Protein AF-A0A534JAL2-F1 (afdb_monomer)

Secondary structure (DSSP, 8-state):
---SSTTTHHHHHHHHHHHHHHHHHHHHHHHHHHHS----TT-GGGHHHHHHHHHHHHHHHHHHHHHH-PPPPP-

pLDDT: mean 81.89, std 15.21, range [46.62, 96.75]

Radius of gyration: 17.67 Å; Cα contacts (8 Å, |Δi|>4): 50; chains: 1; bounding box: 44×28×50 Å

Solvent-accessible surface area (backbone atoms only — not comparable to full-atom values): 4325 Å² total; per-residue (Å²): 135,89,81,84,74,69,76,70,59,57,45,61,52,49,30,51,50,18,47,49,38,25,53,48,19,51,48,52,49,53,53,48,27,62,74,69,74,46,84,62,77,86,43,77,90,43,41,64,62,49,52,54,28,52,50,31,34,49,52,9,51,52,39,34,60,66,53,65,63,75,81,74,75,86,130

Nearest PDB structures (foldseek):
  8pn9-assembly1_C  TM=6.189E-01  e=1.818E+00  Homo sapiens
  8hcr-assembly1_M  TM=4.370E-01  e=4.064E+00  Mycobacterium tuberculosis variant bovis BCG

Sequence (75 aa):
MANASASAFPRRVAFGFYTLVLLAGISFYVIWGAIYRSWNVFLRENAGVYAVTVIMVGFGVVGMILYRKSPRPPQ

Structure (mmCIF, N/CA/C/O backbone):
data_AF-A0A534JAL2-F1
#
_entry.id   AF-A0A534JAL2-F1
#
loop_
_atom_site.group_PDB
_atom_site.id
_atom_site.type_symbol
_atom_site.label_atom_id
_atom_site.label_alt_id
_atom_site.label_comp_id
_atom_site.label_asym_id
_atom_site.label_entity_id
_atom_site.label_seq_id
_atom_site.pdbx_PDB_ins_code
_atom_site.Cartn_x
_atom_site.Cartn_y
_atom_site.Cartn_z
_atom_site.occupancy
_atom_site.B_iso_or_equiv
_atom_site.auth_seq_id
_atom_site.auth_comp_id
_atom_site.auth_asym_id
_atom_site.auth_atom_id
_atom_site.pdbx_PDB_model_num
ATOM 1 N N . MET A 1 1 ? -20.778 15.095 33.692 1.00 46.62 1 MET A N 1
ATOM 2 C CA . MET A 1 1 ? -21.282 15.390 32.333 1.00 46.62 1 MET A CA 1
ATOM 3 C C . MET A 1 1 ? -20.203 15.016 31.325 1.00 46.62 1 MET A C 1
ATOM 5 O O . MET A 1 1 ? -19.045 15.266 31.613 1.00 46.62 1 MET A O 1
ATOM 9 N N . ALA A 1 2 ? -20.612 14.415 30.201 1.00 48.28 2 ALA A N 1
ATOM 10 C CA . ALA A 1 2 ? -19.837 14.120 28.987 1.00 48.28 2 ALA A CA 1
ATOM 11 C C . ALA A 1 2 ? -18.636 13.153 29.098 1.00 48.28 2 ALA A C 1
ATOM 13 O O . ALA A 1 2 ? -17.519 13.571 29.344 1.00 48.28 2 ALA A O 1
ATOM 14 N N . ASN A 1 3 ? -18.868 11.868 28.795 1.00 49.53 3 ASN A N 1
ATOM 15 C CA . ASN A 1 3 ? -17.876 10.984 28.149 1.00 49.53 3 ASN A CA 1
ATOM 16 C C . ASN A 1 3 ? -18.547 9.918 27.248 1.00 49.53 3 ASN A C 1
ATOM 18 O O . ASN A 1 3 ? -17.982 8.866 26.973 1.00 49.53 3 ASN A O 1
ATOM 22 N N . ALA A 1 4 ? -19.773 10.176 26.772 1.00 51.62 4 ALA A N 1
ATOM 23 C CA . ALA A 1 4 ? -20.523 9.229 25.937 1.00 51.62 4 ALA A CA 1
ATOM 24 C C . ALA A 1 4 ? -20.199 9.341 24.429 1.00 51.62 4 ALA A C 1
ATOM 26 O O . ALA A 1 4 ? -20.554 8.454 23.660 1.00 51.62 4 ALA A O 1
ATOM 27 N N . SER A 1 5 ? -19.490 10.393 23.997 1.00 50.22 5 SER A N 1
ATOM 28 C CA . SER A 1 5 ? -19.225 10.669 22.572 1.00 50.22 5 SER A CA 1
ATOM 29 C C . SER A 1 5 ? -17.892 10.109 22.047 1.00 50.22 5 SER A C 1
ATOM 31 O O . SER A 1 5 ? -17.657 10.117 20.841 1.00 50.22 5 SER A O 1
ATOM 33 N N . ALA A 1 6 ? -17.001 9.622 22.917 1.00 49.84 6 ALA A N 1
ATOM 34 C CA . ALA A 1 6 ? -15.594 9.407 22.562 1.00 49.84 6 ALA A CA 1
ATOM 35 C C . ALA A 1 6 ? -15.261 8.032 21.942 1.00 49.84 6 ALA A C 1
ATOM 37 O O . ALA A 1 6 ? -14.202 7.886 21.341 1.00 49.84 6 ALA A O 1
ATOM 38 N N . SER A 1 7 ? -16.119 7.011 22.057 1.00 54.19 7 SER A N 1
ATOM 39 C CA . SER A 1 7 ? -15.710 5.613 21.792 1.00 54.19 7 SER A CA 1
ATOM 40 C C . SER A 1 7 ? -16.290 4.968 20.522 1.00 54.19 7 SER A C 1
ATOM 42 O O . SER A 1 7 ? -15.752 3.960 20.049 1.00 54.19 7 SER A O 1
ATOM 44 N N . ALA A 1 8 ? -17.335 5.553 19.920 1.00 53.62 8 ALA A N 1
ATOM 45 C CA . ALA A 1 8 ? -17.925 5.079 18.658 1.00 53.62 8 ALA A CA 1
ATOM 46 C C . ALA A 1 8 ? -17.306 5.743 17.409 1.00 53.62 8 ALA A C 1
ATOM 48 O O . ALA A 1 8 ? -17.119 5.090 16.382 1.00 53.62 8 ALA A O 1
ATOM 49 N N . PHE A 1 9 ? -16.913 7.018 17.513 1.00 55.00 9 PHE A N 1
ATOM 50 C CA . PHE A 1 9 ? -16.265 7.787 16.444 1.00 55.00 9 PHE A CA 1
ATOM 51 C C . PHE A 1 9 ? -14.872 7.265 16.001 1.00 55.00 9 PHE A C 1
ATOM 53 O O . PHE A 1 9 ? -14.625 7.223 14.793 1.00 55.00 9 PHE A O 1
ATOM 60 N N . PRO A 1 10 ? -13.976 6.775 16.891 1.00 71.75 10 PRO A N 1
ATOM 61 C CA . PRO A 1 10 ? -12.633 6.361 16.478 1.00 71.75 10 PRO A CA 1
ATOM 62 C C . PRO A 1 10 ? -12.610 5.121 15.576 1.00 71.75 10 PRO A C 1
ATOM 64 O O . PRO A 1 10 ? -11.718 4.991 14.745 1.00 71.75 10 PRO A O 1
ATOM 67 N N . ARG A 1 11 ? -13.594 4.215 15.678 1.00 70.12 11 ARG A N 1
ATOM 68 C CA . ARG A 1 11 ? -13.599 2.969 14.882 1.00 70.12 11 ARG A CA 1
ATOM 69 C C . ARG A 1 11 ? -13.908 3.211 13.414 1.00 70.12 11 ARG A C 1
ATOM 71 O O . ARG A 1 11 ? -13.305 2.577 12.557 1.00 70.12 11 ARG A O 1
ATOM 78 N N . ARG A 1 12 ? -14.833 4.130 13.120 1.00 76.62 12 ARG A N 1
ATOM 79 C CA . ARG A 1 12 ? -15.199 4.468 11.738 1.00 76.62 12 ARG A CA 1
ATOM 80 C C . ARG A 1 12 ? -14.054 5.192 11.031 1.00 76.62 12 ARG A C 1
ATOM 82 O O . ARG A 1 12 ? -13.787 4.910 9.868 1.00 76.62 12 ARG A O 1
ATOM 89 N N . VAL A 1 13 ? -13.344 6.056 11.761 1.00 83.44 13 VAL A N 1
ATOM 90 C CA . VAL A 1 13 ? -12.125 6.722 11.280 1.00 83.44 13 VAL A CA 1
ATOM 91 C C . VAL A 1 13 ? -10.999 5.709 11.069 1.00 83.44 13 VAL A C 1
ATOM 93 O O . VAL A 1 13 ? -10.391 5.709 10.005 1.00 83.44 13 VAL A O 1
ATOM 96 N N . ALA A 1 14 ? -10.770 4.797 12.020 1.00 85.19 14 ALA A N 1
ATOM 97 C CA . ALA A 1 14 ? -9.772 3.739 11.873 1.00 85.19 14 ALA A CA 1
ATOM 98 C C . ALA A 1 14 ? -10.075 2.839 10.666 1.00 85.19 14 ALA A C 1
ATOM 100 O O . ALA A 1 14 ? -9.208 2.625 9.826 1.00 85.19 14 ALA A O 1
ATOM 101 N N . PHE A 1 15 ? -11.319 2.376 10.514 1.00 85.75 15 PHE A N 1
ATOM 102 C CA . PHE A 1 15 ? -11.730 1.585 9.354 1.00 85.75 15 PHE A CA 1
ATOM 103 C C . PHE A 1 15 ? -11.489 2.330 8.032 1.00 85.75 15 PHE A C 1
ATOM 105 O O . PHE A 1 15 ? -10.936 1.755 7.093 1.00 85.75 15 PHE A O 1
ATOM 112 N N . GLY A 1 16 ? -11.847 3.616 7.966 1.00 88.75 16 GLY A N 1
ATOM 113 C CA . GLY A 1 16 ? -11.563 4.464 6.807 1.00 88.75 16 GLY A CA 1
ATOM 114 C C . GLY A 1 16 ? -10.063 4.597 6.527 1.00 88.75 16 GLY A C 1
ATOM 115 O O . GLY A 1 16 ? -9.640 4.432 5.388 1.00 88.75 16 GLY A O 1
ATOM 116 N N . PHE A 1 17 ? -9.245 4.805 7.561 1.00 92.06 17 PHE A N 1
ATOM 117 C CA . PHE A 1 17 ? -7.788 4.869 7.437 1.00 92.06 17 PHE A CA 1
ATOM 118 C C . PHE A 1 17 ? -7.208 3.574 6.857 1.00 92.06 17 PHE A C 1
ATOM 120 O O . PHE A 1 17 ? -6.499 3.619 5.857 1.00 92.06 17 PHE A O 1
ATOM 127 N N . TYR A 1 18 ? -7.561 2.410 7.407 1.00 91.25 18 TYR A N 1
ATOM 128 C CA . TYR A 1 18 ? -7.069 1.127 6.893 1.00 91.25 18 TYR A CA 1
ATOM 129 C C . TYR A 1 18 ? -7.588 0.808 5.486 1.00 91.25 18 TYR A C 1
ATOM 131 O O . TYR A 1 18 ? -6.870 0.203 4.693 1.00 91.25 18 TYR A O 1
ATOM 139 N N . THR A 1 19 ? -8.787 1.285 5.142 1.00 92.75 19 THR A N 1
ATOM 140 C CA . THR A 1 19 ? -9.299 1.241 3.764 1.00 92.75 19 THR A CA 1
ATOM 141 C C . THR A 1 19 ? -8.413 2.050 2.820 1.00 92.75 19 THR A C 1
ATOM 143 O O . THR A 1 19 ? -8.041 1.561 1.757 1.00 92.75 19 THR A O 1
ATOM 146 N N . LEU A 1 20 ? -8.028 3.266 3.211 1.00 95.19 20 LEU A N 1
ATOM 147 C CA . LEU A 1 20 ? -7.129 4.102 2.418 1.00 95.19 20 LEU A CA 1
ATOM 148 C C . LEU A 1 20 ? -5.735 3.485 2.298 1.00 95.19 20 LEU A C 1
ATOM 150 O O . LEU A 1 20 ? -5.185 3.480 1.204 1.00 95.19 20 LEU A O 1
ATOM 154 N N . VAL A 1 21 ? -5.185 2.918 3.377 1.00 95.38 21 VAL A N 1
ATOM 155 C CA . VAL A 1 21 ? -3.890 2.215 3.345 1.00 95.38 21 VAL A CA 1
ATOM 156 C C . VAL A 1 21 ? -3.929 1.045 2.360 1.00 95.38 21 VAL A C 1
ATOM 158 O O . VAL A 1 21 ? -3.002 0.881 1.567 1.00 95.38 21 VAL A O 1
ATOM 161 N N . LEU A 1 22 ? -5.021 0.273 2.357 1.00 95.00 22 LEU A N 1
ATOM 162 C CA . LEU A 1 22 ? -5.218 -0.824 1.414 1.00 95.00 22 LEU A CA 1
ATOM 163 C C . LEU A 1 22 ? -5.254 -0.324 -0.034 1.00 95.00 22 LEU A C 1
ATOM 165 O O . LEU A 1 22 ? -4.513 -0.822 -0.881 1.00 95.00 22 LEU A O 1
ATOM 169 N N . LEU A 1 23 ? -6.091 0.678 -0.315 1.00 96.75 23 LEU A N 1
ATOM 170 C CA . LEU A 1 23 ? -6.218 1.250 -1.655 1.00 96.75 23 LEU A CA 1
ATOM 171 C C . LEU A 1 23 ? -4.905 1.877 -2.125 1.00 96.75 23 LEU A C 1
ATOM 173 O O . LEU A 1 23 ? -4.537 1.710 -3.286 1.00 96.75 23 LEU A O 1
ATOM 177 N N . ALA A 1 24 ? -4.175 2.545 -1.233 1.00 96.50 24 ALA A N 1
ATOM 178 C CA . ALA A 1 24 ? -2.877 3.132 -1.528 1.00 96.50 24 ALA A CA 1
ATOM 179 C C . ALA A 1 24 ? -1.837 2.055 -1.857 1.00 96.50 24 ALA A C 1
ATOM 181 O O . ALA A 1 24 ? -1.119 2.207 -2.839 1.00 96.50 24 ALA A O 1
ATOM 182 N N . GLY A 1 25 ? -1.796 0.947 -1.109 1.00 95.44 25 GLY A N 1
ATOM 183 C CA . GLY A 1 25 ? -0.895 -0.174 -1.392 1.00 95.44 25 GLY A CA 1
ATOM 184 C C . GLY A 1 25 ? -1.173 -0.824 -2.751 1.00 95.44 25 GLY A C 1
ATOM 185 O O . GLY A 1 25 ? -0.247 -1.063 -3.524 1.00 95.44 25 GLY A O 1
ATOM 186 N N . ILE A 1 26 ? -2.451 -1.039 -3.082 1.00 95.69 26 ILE A N 1
ATOM 187 C CA . ILE A 1 26 ? -2.860 -1.574 -4.392 1.00 95.69 26 ILE A CA 1
ATOM 188 C C . ILE A 1 26 ? -2.501 -0.588 -5.510 1.00 95.69 26 ILE A C 1
ATOM 190 O O . ILE A 1 26 ? -1.883 -0.972 -6.500 1.00 95.69 26 ILE A O 1
ATOM 194 N N . SER A 1 27 ? -2.857 0.687 -5.342 1.00 96.69 27 SER A N 1
ATOM 195 C CA . SER A 1 27 ? -2.607 1.731 -6.342 1.00 96.69 27 SER A CA 1
ATOM 196 C C . SER A 1 27 ? -1.115 1.916 -6.590 1.00 96.69 27 SER A C 1
ATOM 198 O O . SER A 1 27 ? -0.698 2.001 -7.738 1.00 96.69 27 SER A O 1
ATOM 200 N N . PHE A 1 28 ? -0.303 1.912 -5.531 1.00 94.94 28 PHE A N 1
ATOM 201 C CA . PHE A 1 28 ? 1.151 1.977 -5.617 1.00 94.94 28 PHE A CA 1
ATOM 202 C C . PHE A 1 28 ? 1.711 0.860 -6.502 1.00 94.94 28 PHE A C 1
ATOM 204 O O . PHE A 1 28 ? 2.473 1.141 -7.426 1.00 94.94 28 PHE A O 1
ATOM 211 N N . TYR A 1 29 ? 1.282 -0.387 -6.279 1.00 92.62 29 TYR A N 1
ATOM 212 C CA . TYR A 1 29 ? 1.756 -1.520 -7.068 1.00 92.62 29 TYR A CA 1
ATOM 213 C C . TYR A 1 29 ? 1.313 -1.453 -8.531 1.00 92.62 29 TYR A C 1
ATOM 215 O O . TYR A 1 29 ? 2.120 -1.672 -9.431 1.00 92.62 29 TYR A O 1
ATOM 223 N N . VAL A 1 30 ? 0.050 -1.097 -8.780 1.00 94.44 30 VAL A N 1
ATOM 224 C CA . VAL A 1 30 ? -0.493 -0.976 -10.141 1.00 94.44 30 VAL A CA 1
ATOM 225 C C . VAL A 1 30 ? 0.194 0.150 -10.917 1.00 94.44 30 VAL A C 1
ATOM 227 O O . VAL A 1 30 ? 0.594 -0.053 -12.062 1.00 94.44 30 VAL A O 1
ATOM 230 N N . ILE A 1 31 ? 0.366 1.325 -10.301 1.00 95.00 31 ILE A N 1
ATOM 231 C CA . ILE A 1 31 ? 1.054 2.468 -10.918 1.00 95.00 31 ILE A CA 1
ATOM 232 C C . ILE A 1 31 ? 2.504 2.101 -11.220 1.00 95.00 31 ILE A C 1
ATOM 234 O O . ILE A 1 31 ? 2.986 2.347 -12.325 1.00 95.00 31 ILE A O 1
ATOM 238 N N . TRP A 1 32 ? 3.193 1.472 -10.268 1.00 93.69 32 TRP A N 1
ATOM 239 C CA . TRP A 1 32 ? 4.559 1.017 -10.476 1.00 93.69 32 TRP A CA 1
ATOM 240 C C . TRP A 1 32 ? 4.648 0.005 -11.631 1.00 93.69 32 TRP A C 1
ATOM 242 O O . TRP A 1 32 ? 5.455 0.185 -12.544 1.00 93.69 32 TRP A O 1
ATOM 252 N N . GLY A 1 33 ? 3.767 -0.999 -11.663 1.00 91.56 33 GLY A N 1
ATOM 253 C CA . GLY A 1 33 ? 3.743 -1.999 -12.730 1.00 91.56 33 GLY A CA 1
ATOM 254 C C . GLY A 1 33 ? 3.453 -1.407 -14.111 1.00 91.56 33 GLY A C 1
ATOM 255 O O . GLY A 1 3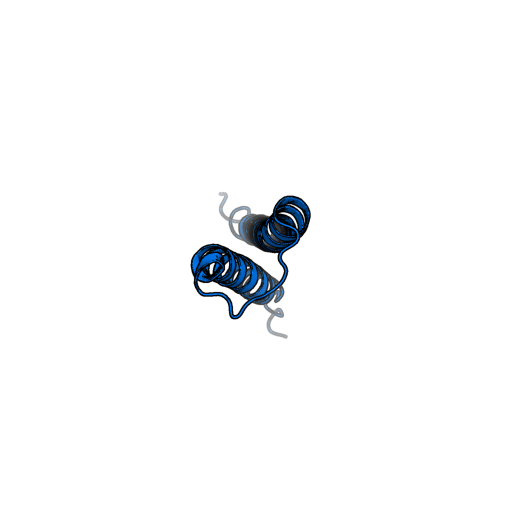3 ? 4.023 -1.850 -15.110 1.00 91.56 33 GLY A O 1
ATOM 256 N N . ALA A 1 34 ? 2.634 -0.353 -14.174 1.00 92.81 34 ALA A N 1
ATOM 257 C CA . ALA A 1 34 ? 2.370 0.390 -15.402 1.00 92.81 34 ALA A CA 1
ATOM 258 C C . ALA A 1 34 ? 3.588 1.205 -15.876 1.00 92.81 34 ALA A C 1
ATOM 260 O O . ALA A 1 34 ? 3.920 1.160 -17.060 1.00 92.81 34 ALA A O 1
ATOM 261 N N . ILE A 1 35 ? 4.275 1.914 -14.970 1.00 93.31 35 ILE A N 1
ATOM 262 C CA . ILE A 1 35 ? 5.435 2.763 -15.303 1.00 93.31 35 ILE A CA 1
ATOM 263 C C . ILE A 1 35 ? 6.621 1.917 -15.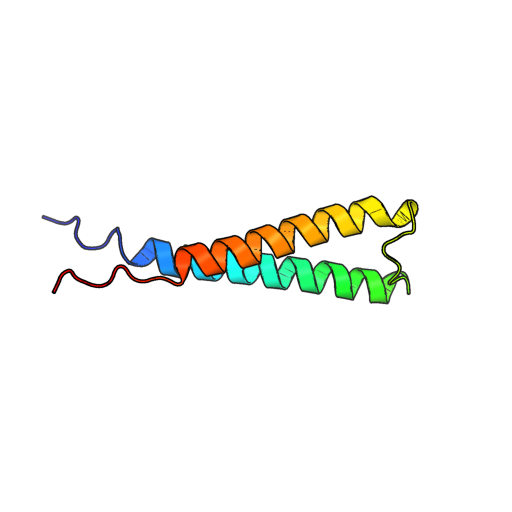771 1.00 93.31 35 ILE A C 1
ATOM 265 O O . ILE A 1 35 ? 7.210 2.191 -16.814 1.00 93.31 35 ILE A O 1
ATOM 269 N N . TYR A 1 36 ? 6.963 0.873 -15.017 1.00 87.69 36 TYR A N 1
ATOM 270 C CA . TYR A 1 36 ? 8.160 0.070 -15.272 1.00 87.69 36 TYR A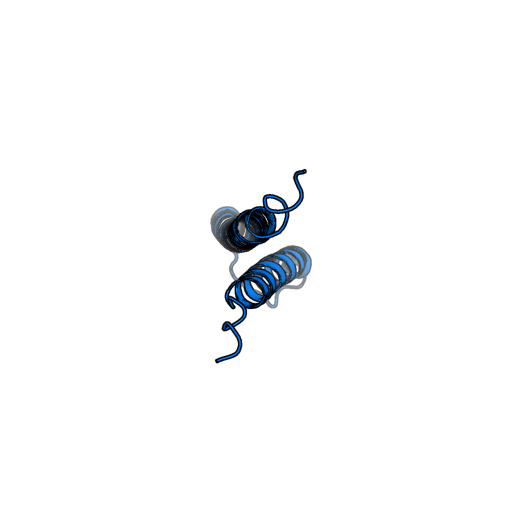 CA 1
ATOM 271 C C . TYR A 1 36 ? 7.891 -1.126 -16.200 1.00 87.69 36 TYR A C 1
ATOM 273 O O . TYR A 1 36 ? 8.797 -1.917 -16.454 1.00 87.69 36 TYR A O 1
ATOM 281 N N . ARG A 1 37 ? 6.645 -1.282 -16.691 1.00 84.62 37 ARG A N 1
ATOM 282 C CA . ARG A 1 37 ? 6.135 -2.460 -17.430 1.00 84.62 37 ARG A CA 1
ATOM 283 C C . ARG A 1 37 ? 6.519 -3.800 -16.792 1.00 84.62 37 ARG A C 1
ATOM 285 O O . ARG A 1 37 ? 6.644 -4.817 -17.472 1.00 84.62 37 ARG A O 1
ATOM 292 N N . SER A 1 38 ? 6.720 -3.797 -15.483 1.00 79.75 38 SER A N 1
ATOM 293 C CA . SER A 1 38 ? 7.268 -4.914 -14.735 1.00 79.75 38 SER A CA 1
ATOM 294 C C . SER A 1 38 ? 6.232 -5.342 -13.717 1.00 79.75 38 SER A C 1
ATOM 296 O O . SER A 1 38 ? 5.812 -4.556 -12.882 1.00 79.75 38 SER A O 1
ATOM 298 N N . TRP A 1 39 ? 5.793 -6.591 -13.804 1.00 83.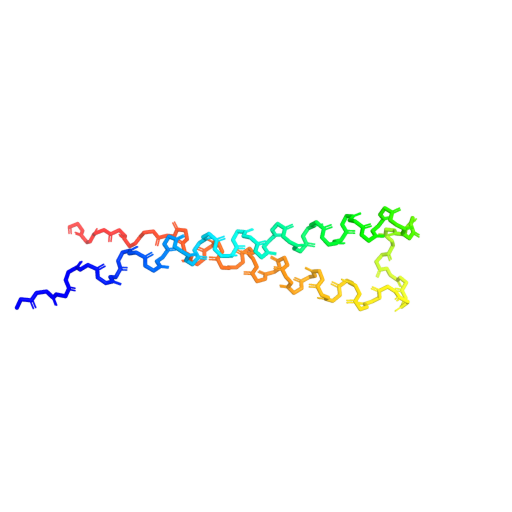25 39 TRP A N 1
ATOM 299 C CA . TRP A 1 39 ? 4.830 -7.190 -12.869 1.00 83.25 39 TRP A CA 1
ATOM 300 C C . TRP A 1 39 ? 5.455 -8.355 -12.103 1.00 83.25 39 TRP A C 1
ATOM 302 O O . TRP A 1 39 ? 4.779 -9.098 -11.397 1.00 83.25 39 TRP A O 1
ATOM 312 N N . ASN A 1 40 ? 6.759 -8.566 -12.287 1.00 81.00 40 ASN A N 1
ATOM 313 C CA . ASN A 1 40 ? 7.402 -9.797 -11.877 1.00 81.00 40 ASN A CA 1
ATOM 314 C C . ASN A 1 40 ? 7.969 -9.686 -10.459 1.00 81.00 40 ASN A C 1
ATOM 316 O O . ASN A 1 40 ? 8.846 -8.860 -10.190 1.00 81.00 40 ASN A O 1
ATOM 320 N N . VAL A 1 41 ? 7.436 -10.527 -9.572 1.00 72.31 41 VAL A N 1
ATOM 321 C CA . VAL A 1 41 ? 7.666 -10.523 -8.119 1.00 72.31 41 VAL A CA 1
ATOM 322 C C . VAL A 1 41 ? 9.014 -11.101 -7.718 1.00 72.31 41 VAL A C 1
ATOM 324 O O . VAL A 1 41 ? 9.579 -10.745 -6.689 1.00 72.31 41 VAL A O 1
ATOM 327 N N . PHE A 1 42 ? 9.556 -11.964 -8.567 1.00 75.56 42 PHE A N 1
ATOM 328 C CA . PHE A 1 42 ? 10.721 -12.776 -8.241 1.00 75.56 42 P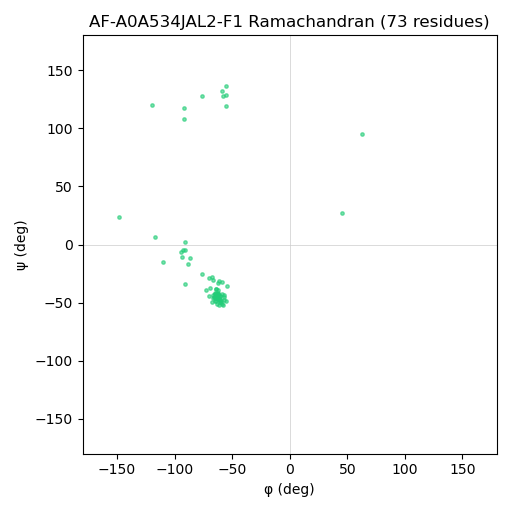HE A CA 1
ATOM 329 C C . PHE A 1 42 ? 12.045 -12.129 -8.665 1.00 75.56 42 PHE A C 1
ATOM 331 O O . PHE A 1 42 ? 13.114 -12.650 -8.351 1.00 75.56 42 PHE A O 1
ATOM 338 N N . LEU A 1 43 ? 11.994 -10.981 -9.351 1.00 81.56 43 LEU A N 1
ATOM 339 C CA . LEU A 1 43 ? 13.190 -10.199 -9.651 1.00 81.56 43 LEU A CA 1
ATOM 340 C C . LEU A 1 43 ? 13.658 -9.443 -8.411 1.00 81.56 43 LEU A C 1
ATOM 342 O O . LEU A 1 43 ? 12.913 -8.674 -7.802 1.00 81.56 43 LEU A O 1
ATOM 346 N N . ARG A 1 44 ? 14.940 -9.622 -8.084 1.00 82.81 44 ARG A N 1
ATOM 347 C CA . ARG A 1 44 ? 15.589 -9.009 -6.919 1.00 82.81 44 ARG A CA 1
ATOM 348 C C . ARG A 1 44 ? 15.527 -7.480 -6.947 1.00 82.81 44 ARG A C 1
ATOM 350 O O . ARG A 1 44 ? 15.391 -6.862 -5.898 1.00 82.81 44 ARG A O 1
ATOM 357 N N . GLU A 1 45 ? 15.560 -6.893 -8.139 1.00 84.50 45 GLU A N 1
ATOM 358 C CA . GLU A 1 45 ? 15.456 -5.445 -8.375 1.00 84.50 45 GLU A CA 1
ATOM 359 C C . GLU A 1 45 ? 14.128 -4.862 -7.879 1.00 84.50 45 GLU A C 1
ATOM 361 O O . GLU A 1 45 ? 14.070 -3.735 -7.397 1.00 84.50 45 GLU A O 1
ATOM 366 N N . ASN A 1 46 ? 13.065 -5.661 -7.916 1.00 88.88 46 ASN A N 1
ATOM 367 C CA . ASN A 1 46 ? 11.729 -5.217 -7.553 1.00 88.88 46 ASN A CA 1
ATOM 368 C C . ASN A 1 46 ? 11.382 -5.522 -6.086 1.00 88.88 46 ASN A C 1
ATOM 370 O O . ASN A 1 46 ? 10.327 -5.110 -5.601 1.00 88.88 46 ASN A O 1
ATOM 374 N N . ALA A 1 47 ? 12.247 -6.243 -5.362 1.00 87.81 47 ALA A N 1
ATOM 375 C CA . ALA A 1 47 ? 11.965 -6.761 -4.022 1.00 87.81 47 ALA A CA 1
ATOM 376 C C . ALA A 1 47 ? 11.511 -5.671 -3.034 1.00 87.81 47 ALA A C 1
ATOM 378 O O . ALA A 1 47 ? 10.625 -5.913 -2.215 1.00 87.81 47 ALA A O 1
ATOM 379 N N . GLY A 1 48 ? 12.061 -4.456 -3.141 1.00 89.44 48 GLY A N 1
ATOM 380 C CA . GLY A 1 48 ? 11.661 -3.322 -2.302 1.00 89.44 48 GLY A CA 1
ATOM 381 C C . GLY A 1 48 ? 10.214 -2.877 -2.536 1.00 89.44 48 GLY A C 1
ATOM 382 O O . GLY A 1 4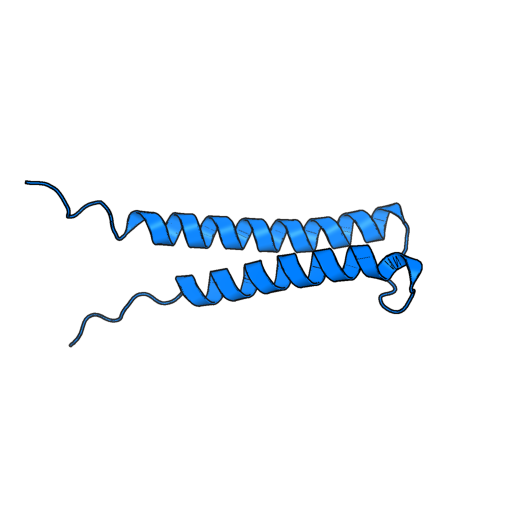8 ? 9.460 -2.693 -1.583 1.00 89.44 48 GLY A O 1
ATOM 383 N N . VAL A 1 49 ? 9.796 -2.770 -3.798 1.00 92.00 49 VAL A N 1
ATOM 384 C CA . VAL A 1 49 ? 8.423 -2.391 -4.179 1.00 92.00 49 VAL A CA 1
ATOM 385 C C . VAL A 1 49 ? 7.432 -3.422 -3.654 1.00 92.00 49 VAL A C 1
ATOM 387 O O . VAL A 1 49 ? 6.385 -3.071 -3.102 1.00 92.00 49 VAL A O 1
ATOM 390 N N . TYR A 1 50 ? 7.790 -4.701 -3.762 1.00 90.31 50 TYR A N 1
ATOM 391 C CA . TYR A 1 50 ? 6.984 -5.792 -3.235 1.00 90.31 50 TYR A CA 1
ATOM 392 C C . TYR A 1 50 ? 6.887 -5.772 -1.720 1.00 90.31 50 TYR A C 1
ATOM 394 O O . TYR A 1 50 ? 5.783 -5.896 -1.199 1.00 90.31 50 TYR A O 1
ATOM 402 N N . ALA A 1 51 ? 7.996 -5.561 -1.011 1.00 93.38 51 ALA A N 1
ATOM 403 C CA . ALA A 1 51 ? 7.986 -5.473 0.444 1.00 93.38 51 ALA A CA 1
ATOM 404 C C . ALA A 1 51 ? 7.038 -4.364 0.929 1.00 93.38 51 ALA A C 1
ATOM 406 O O . ALA A 1 51 ? 6.181 -4.613 1.776 1.00 93.38 51 ALA A O 1
ATOM 407 N N . VAL A 1 52 ? 7.125 -3.169 0.336 1.00 94.12 52 VAL A N 1
ATOM 408 C CA . VAL A 1 52 ? 6.236 -2.043 0.669 1.00 94.12 52 VAL A CA 1
ATOM 409 C C . VAL A 1 52 ? 4.777 -2.379 0.358 1.00 94.12 52 VAL A C 1
ATOM 411 O O . VAL A 1 52 ? 3.909 -2.190 1.210 1.00 94.12 52 VAL A O 1
ATOM 414 N N . THR A 1 53 ? 4.508 -2.935 -0.826 1.00 94.00 53 THR A N 1
ATOM 415 C CA . THR A 1 53 ? 3.154 -3.321 -1.251 1.00 94.00 53 THR A CA 1
ATOM 416 C C . THR A 1 53 ? 2.543 -4.341 -0.294 1.00 94.00 53 THR A C 1
ATOM 418 O O . THR A 1 53 ? 1.423 -4.153 0.175 1.00 94.00 53 THR A O 1
ATOM 421 N N . VAL A 1 54 ? 3.280 -5.405 0.033 1.00 94.62 54 VAL A N 1
ATOM 422 C CA . VAL A 1 54 ? 2.824 -6.481 0.924 1.00 94.62 54 VAL A CA 1
ATOM 423 C C . VAL A 1 54 ? 2.533 -5.941 2.317 1.00 94.62 54 VAL A C 1
ATOM 425 O O . VAL A 1 54 ? 1.503 -6.282 2.894 1.00 94.62 54 VAL A O 1
ATOM 428 N N . ILE A 1 55 ? 3.393 -5.067 2.842 1.00 95.81 55 ILE A N 1
ATOM 429 C CA . ILE A 1 55 ? 3.184 -4.436 4.145 1.00 95.81 55 ILE A CA 1
ATOM 430 C C . ILE A 1 55 ? 1.923 -3.563 4.111 1.00 95.81 55 ILE A C 1
ATOM 432 O O . ILE A 1 55 ? 1.043 -3.749 4.947 1.00 95.81 55 ILE A O 1
ATOM 436 N N . MET A 1 56 ? 1.778 -2.660 3.138 1.00 95.94 56 MET A N 1
ATOM 437 C CA . MET A 1 56 ? 0.605 -1.778 3.052 1.00 95.94 56 MET A CA 1
ATOM 438 C C . MET A 1 56 ? -0.699 -2.560 2.874 1.00 95.94 56 MET A C 1
ATOM 440 O O . MET A 1 56 ? -1.662 -2.327 3.602 1.00 95.94 56 MET A O 1
ATOM 444 N N . VAL A 1 57 ? -0.731 -3.517 1.947 1.00 95.69 57 VAL A N 1
ATOM 445 C CA . VAL A 1 57 ? -1.914 -4.353 1.708 1.00 95.69 57 VAL A CA 1
ATOM 446 C C . VAL A 1 57 ? -2.217 -5.205 2.938 1.00 95.69 57 VAL A C 1
ATOM 448 O O . VAL A 1 57 ? -3.361 -5.238 3.386 1.00 95.69 57 VAL A O 1
ATOM 451 N N . GLY A 1 58 ? -1.203 -5.833 3.538 1.00 95.06 58 GLY A N 1
ATOM 452 C CA . GLY A 1 58 ? -1.346 -6.638 4.748 1.00 95.06 58 GLY A CA 1
ATOM 453 C C . GLY A 1 58 ? -1.923 -5.836 5.913 1.00 95.06 58 GLY A C 1
ATOM 454 O O . GLY A 1 58 ? -2.940 -6.227 6.483 1.00 95.06 58 GLY A O 1
ATOM 455 N N . PHE A 1 59 ? -1.342 -4.675 6.226 1.00 93.44 59 PHE A N 1
ATOM 456 C CA . PHE A 1 59 ? -1.854 -3.796 7.281 1.00 93.44 59 PHE A CA 1
ATOM 457 C C . PHE A 1 59 ? -3.244 -3.240 6.963 1.00 93.44 59 PHE A C 1
ATOM 459 O O . PHE A 1 59 ? -4.085 -3.170 7.860 1.00 93.44 59 PHE A O 1
ATOM 466 N N . GLY A 1 60 ? -3.516 -2.888 5.705 1.00 92.19 60 GLY A N 1
ATOM 467 C CA . GLY A 1 60 ? -4.831 -2.431 5.263 1.00 92.19 60 GLY A CA 1
ATOM 468 C C . GLY A 1 60 ? -5.916 -3.490 5.475 1.00 92.19 60 GLY A C 1
ATOM 469 O O . GLY A 1 60 ? -6.937 -3.217 6.107 1.00 92.19 60 GLY A O 1
ATOM 470 N N . VAL A 1 61 ? -5.669 -4.730 5.037 1.00 93.81 61 VAL A N 1
ATOM 471 C CA . VAL A 1 61 ? -6.598 -5.857 5.225 1.00 93.81 61 VAL A CA 1
ATOM 472 C C . VAL A 1 61 ? -6.778 -6.189 6.707 1.00 93.81 61 VAL A C 1
ATOM 474 O O . VAL A 1 61 ? -7.912 -6.304 7.177 1.00 93.81 61 VAL A O 1
ATOM 477 N N . VAL A 1 62 ? -5.684 -6.323 7.464 1.00 92.12 62 VAL A N 1
ATOM 478 C CA . VAL A 1 62 ? -5.740 -6.663 8.897 1.00 92.12 62 VAL A CA 1
ATOM 479 C C . VAL A 1 62 ? -6.511 -5.601 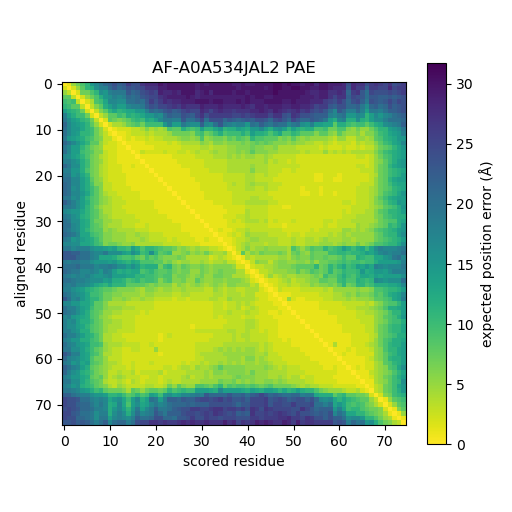9.676 1.00 92.12 62 VAL A C 1
ATOM 481 O O . VAL A 1 62 ? -7.389 -5.938 10.472 1.00 92.12 62 VAL A O 1
ATOM 484 N N . GLY A 1 63 ? -6.250 -4.322 9.411 1.00 86.81 63 GLY A N 1
ATOM 485 C CA . GLY A 1 63 ? -6.977 -3.230 10.042 1.00 86.81 63 GLY A CA 1
ATOM 486 C C . GLY A 1 63 ? -8.463 -3.232 9.685 1.00 86.81 63 GLY A C 1
ATOM 487 O O . GLY A 1 63 ? -9.308 -3.148 10.575 1.00 86.81 63 GLY A O 1
ATOM 488 N N . MET A 1 64 ? -8.826 -3.439 8.417 1.00 88.62 64 MET A N 1
ATOM 489 C CA . MET A 1 64 ? -10.236 -3.582 8.037 1.00 88.62 64 MET A CA 1
ATOM 490 C C . MET A 1 64 ? -10.933 -4.727 8.785 1.00 88.62 64 MET A C 1
ATOM 492 O O . MET A 1 64 ? -12.054 -4.551 9.260 1.00 88.62 64 MET A O 1
ATOM 496 N N . ILE A 1 65 ? -10.283 -5.889 8.926 1.00 88.88 65 ILE A N 1
ATOM 497 C CA . ILE A 1 65 ? -10.839 -7.044 9.650 1.00 88.88 65 ILE A CA 1
ATOM 498 C C . ILE A 1 65 ? -11.011 -6.732 11.140 1.00 88.88 65 ILE A C 1
ATOM 500 O O . ILE A 1 65 ? -12.051 -7.066 11.715 1.00 88.88 65 ILE A O 1
ATOM 504 N N . LEU A 1 66 ? -10.027 -6.074 11.757 1.00 86.38 66 LEU A N 1
ATOM 505 C CA . LEU A 1 66 ? -10.047 -5.728 13.177 1.00 86.38 66 LEU A CA 1
ATOM 506 C C . LEU A 1 66 ? -11.196 -4.767 13.516 1.00 86.38 66 LEU A C 1
ATOM 508 O O . LEU A 1 66 ? -11.900 -4.964 14.505 1.00 86.38 66 LEU A O 1
ATOM 512 N N . TYR A 1 67 ? -11.429 -3.760 12.671 1.00 80.69 67 TYR A N 1
ATOM 513 C CA . TYR A 1 67 ? -12.456 -2.739 12.903 1.00 80.69 67 TYR A CA 1
ATOM 514 C C . TYR A 1 67 ? -13.830 -3.081 12.300 1.00 80.69 67 TYR A C 1
ATOM 516 O O . TYR A 1 67 ? -14.800 -2.369 12.554 1.00 80.69 67 TYR A O 1
ATOM 524 N N . A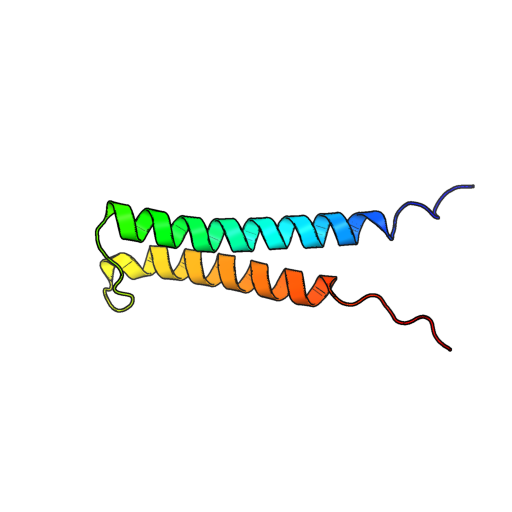RG A 1 68 ? -13.949 -4.193 11.562 1.00 72.88 68 ARG A N 1
ATOM 525 C CA . ARG A 1 68 ? -15.203 -4.692 10.962 1.00 72.88 68 ARG A CA 1
ATOM 526 C C . ARG A 1 68 ? -16.214 -5.231 11.982 1.00 72.88 68 ARG A C 1
ATOM 528 O O . ARG A 1 68 ? -17.409 -5.229 11.696 1.00 72.88 68 ARG A O 1
ATOM 535 N N . LYS A 1 69 ? -15.780 -5.762 13.134 1.00 64.62 69 LYS A N 1
ATOM 536 C CA . LYS A 1 69 ? -16.695 -6.391 14.106 1.00 64.62 69 LYS A CA 1
ATOM 537 C C . LYS A 1 69 ? -17.180 -5.385 15.154 1.00 64.62 69 LYS A C 1
ATOM 539 O O . LYS A 1 69 ? -16.443 -5.022 16.069 1.00 64.62 69 LYS A O 1
ATOM 544 N N . SER A 1 70 ? -18.453 -5.003 15.064 1.00 57.69 70 SER A N 1
ATOM 545 C CA . SER A 1 70 ? -19.200 -4.457 16.202 1.00 57.69 70 SER A CA 1
ATOM 546 C C . SER A 1 70 ? -19.211 -5.491 17.336 1.00 57.69 70 SER A C 1
ATOM 548 O O . SER A 1 70 ? -19.523 -6.657 17.070 1.00 57.69 70 SER A O 1
ATOM 550 N N . PRO A 1 71 ? -18.898 -5.117 18.590 1.00 61.34 71 PRO A N 1
ATOM 551 C CA . PRO A 1 71 ? -19.231 -5.950 19.736 1.00 61.34 71 PRO A CA 1
ATOM 552 C C . PRO A 1 71 ? -20.737 -6.218 19.691 1.00 61.34 71 PRO A C 1
ATOM 554 O O . PRO A 1 71 ? -21.534 -5.279 19.682 1.00 61.34 71 PRO A O 1
ATOM 557 N N . ARG A 1 72 ? -21.131 -7.489 19.586 1.00 61.84 72 ARG A N 1
ATOM 558 C CA . ARG A 1 72 ? -22.527 -7.889 19.786 1.00 61.84 72 ARG A CA 1
ATOM 559 C C . ARG A 1 72 ? -22.903 -7.428 21.202 1.00 61.84 72 ARG A C 1
ATOM 561 O O . ARG A 1 72 ? -22.130 -7.739 22.112 1.00 61.84 72 ARG A O 1
ATOM 568 N N . PRO A 1 73 ? -24.004 -6.688 21.412 1.00 59.41 73 PRO A N 1
ATOM 569 C CA . PRO A 1 73 ? -24.480 -6.450 22.766 1.00 59.41 73 PRO A CA 1
ATOM 570 C C . PRO A 1 73 ? -24.680 -7.816 23.444 1.00 59.41 73 PRO A C 1
ATOM 572 O O . PRO A 1 73 ? -25.167 -8.734 22.770 1.00 59.41 73 PRO A O 1
ATOM 575 N N . PRO A 1 74 ? -24.258 -7.998 24.708 1.00 67.38 74 PRO A N 1
ATOM 576 C CA . PRO A 1 74 ? -24.661 -9.173 25.469 1.00 67.38 74 PRO A CA 1
ATOM 577 C C . PRO A 1 74 ? -26.197 -9.231 25.479 1.00 67.38 74 PRO A C 1
ATOM 579 O O . PRO A 1 74 ? -26.842 -8.207 25.706 1.00 67.38 74 PRO A O 1
ATOM 582 N N . GLN A 1 75 ? -26.734 -10.397 25.110 1.00 61.75 75 GLN A N 1
ATOM 583 C CA . GLN A 1 75 ? -28.169 -10.702 25.068 1.00 61.75 75 GLN A CA 1
ATOM 584 C C . GLN A 1 75 ? -28.680 -10.897 26.494 1.00 61.75 75 GLN A C 1
ATOM 586 O O . GLN A 1 75 ? -27.914 -11.502 27.282 1.00 61.75 75 GLN A O 1
#

Mean predicted aligned error: 9.02 Å

Foldseek 3Di:
DDDPPPPPVVLVVQLVVLQV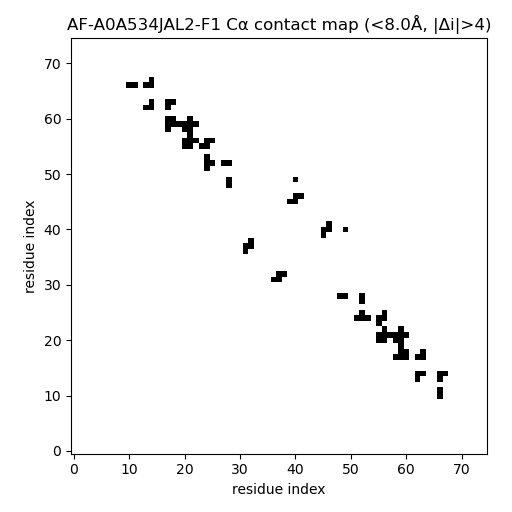LQVCLVCLLVVVCVVVVDNDCPDPVCVVNVVSSCVSNVSSVVSNVVSVDDDDPDD